Protein AF-A0A0E3BER1-F1 (afdb_monomer_lite)

Foldseek 3Di:
DDDDDDDDDDDDDDDDDDDDDDPDPPVQWFKWKWDQDPPRDTDIDTDPDDLVQWDWDDPDDQWIWIAGPVRHGDDIDGHDIGIDIHPGGD

Structure (mmCIF, N/CA/C/O backbone):
data_AF-A0A0E3BER1-F1
#
_entry.id   AF-A0A0E3BER1-F1
#
loop_
_atom_site.group_PDB
_atom_site.id
_atom_site.type_symbol
_atom_site.label_atom_id
_atom_site.label_alt_id
_atom_site.label_comp_id
_atom_site.label_asym_id
_atom_site.label_entity_id
_atom_site.label_seq_id
_atom_site.pdbx_PDB_ins_code
_atom_site.Cartn_x
_atom_site.Cartn_y
_atom_site.Cartn_z
_atom_site.occupancy
_atom_site.B_iso_or_equiv
_atom_site.auth_seq_id
_atom_site.auth_comp_id
_atom_site.auth_asym_id
_atom_site.auth_atom_id
_atom_site.pdbx_PDB_model_num
ATOM 1 N N . MET A 1 1 ? -51.848 31.698 38.197 1.00 38.84 1 MET A N 1
ATOM 2 C CA . MET A 1 1 ? -52.961 30.724 38.274 1.00 38.84 1 MET A CA 1
ATOM 3 C C . MET A 1 1 ? -53.138 30.102 36.890 1.00 38.84 1 MET A C 1
ATOM 5 O O . MET A 1 1 ? -52.984 30.824 35.918 1.00 38.84 1 MET A O 1
ATOM 9 N N . SER A 1 2 ? -53.321 28.777 36.865 1.00 40.06 2 SER A N 1
ATOM 10 C CA . SER A 1 2 ? -53.341 27.760 35.782 1.00 40.06 2 SER A CA 1
ATOM 11 C C . SER A 1 2 ? -54.126 28.131 34.492 1.00 40.06 2 SER A C 1
ATOM 13 O O . SER A 1 2 ? -54.951 29.031 34.555 1.00 40.06 2 SER A O 1
ATOM 15 N N . THR A 1 3 ? -53.942 27.541 33.290 1.00 39.72 3 THR A N 1
ATOM 16 C CA . THR A 1 3 ? -54.088 26.104 32.936 1.00 39.72 3 THR A CA 1
ATOM 17 C C . THR A 1 3 ? -53.629 25.750 31.489 1.00 39.72 3 THR A C 1
ATOM 19 O O . THR A 1 3 ? -53.966 26.435 30.535 1.00 39.72 3 THR A O 1
ATOM 22 N N . ILE A 1 4 ? -52.867 24.652 31.401 1.00 46.12 4 ILE A N 1
ATOM 23 C CA . ILE A 1 4 ? -52.694 23.502 30.464 1.00 46.12 4 ILE A CA 1
ATOM 24 C C . ILE A 1 4 ? -53.626 23.297 29.219 1.00 46.12 4 ILE A C 1
ATOM 26 O O . ILE A 1 4 ? -54.844 23.328 29.359 1.00 46.12 4 ILE A O 1
ATOM 30 N N . GLY A 1 5 ? -53.028 22.869 28.077 1.00 37.69 5 GLY A N 1
ATOM 31 C CA . GLY A 1 5 ? -53.606 22.067 26.950 1.00 37.69 5 GLY A CA 1
ATOM 32 C C . GLY A 1 5 ? -53.869 22.863 25.650 1.00 37.69 5 GLY A C 1
ATOM 33 O O . GLY A 1 5 ? -54.438 23.936 25.743 1.00 37.69 5 GLY A O 1
ATOM 34 N N . THR A 1 6 ? -53.517 22.497 24.403 1.00 42.41 6 THR A N 1
ATOM 35 C CA . THR A 1 6 ? -53.331 21.209 23.697 1.00 42.41 6 THR A CA 1
ATOM 36 C C . THR A 1 6 ? -52.622 21.456 22.338 1.00 42.41 6 THR A C 1
ATOM 38 O O . THR A 1 6 ? -52.836 22.500 21.736 1.00 42.41 6 THR A O 1
ATOM 41 N N . SER A 1 7 ? -51.807 20.484 21.895 1.00 47.03 7 SER A N 1
ATOM 42 C CA . SER A 1 7 ? -51.378 20.091 20.526 1.00 47.03 7 SER A CA 1
ATOM 43 C C . SER A 1 7 ? -51.340 21.096 19.356 1.00 47.03 7 SER A C 1
ATOM 45 O O . SER A 1 7 ? -52.369 21.634 18.980 1.00 47.03 7 SER A O 1
ATOM 47 N N . ASP A 1 8 ? -50.209 21.161 18.631 1.00 45.75 8 ASP A N 1
ATOM 48 C CA . ASP A 1 8 ? -50.051 20.378 17.384 1.00 45.75 8 ASP A CA 1
ATOM 49 C C . ASP A 1 8 ? -48.579 20.269 16.905 1.00 45.75 8 ASP A C 1
ATOM 51 O O . ASP A 1 8 ? -47.900 21.240 16.587 1.00 45.75 8 ASP A O 1
ATOM 55 N N . LYS A 1 9 ? -48.085 19.030 16.950 1.00 49.38 9 LYS A N 1
ATOM 56 C CA . LYS A 1 9 ? -47.240 18.315 15.981 1.00 49.38 9 LYS A CA 1
ATOM 57 C C . LYS A 1 9 ? -46.440 19.123 14.934 1.00 49.38 9 LYS A C 1
ATOM 59 O O . LYS A 1 9 ? -46.955 19.468 13.880 1.00 49.38 9 LYS A O 1
ATOM 64 N N . ALA A 1 10 ? -45.115 19.160 15.099 1.00 40.62 10 ALA A N 1
ATOM 65 C CA . ALA A 1 10 ? -44.179 18.896 14.000 1.00 40.62 10 ALA A CA 1
ATOM 66 C C . ALA A 1 10 ? -42.774 18.558 14.526 1.00 40.62 10 ALA A C 1
ATOM 68 O O . ALA A 1 10 ? -42.117 19.387 15.141 1.00 40.62 10 ALA A O 1
ATOM 69 N N . GLY A 1 11 ? -42.315 17.344 14.216 1.00 39.78 11 GLY A N 1
ATOM 70 C CA . GLY A 1 11 ? -40.906 17.088 13.913 1.00 39.78 11 GLY A CA 1
ATOM 71 C C . GLY A 1 11 ? -39.943 16.914 15.086 1.00 39.78 11 GLY A C 1
ATOM 72 O O . GLY A 1 11 ? -39.247 17.843 15.460 1.00 39.78 11 GLY A O 1
ATOM 73 N N . GLY A 1 12 ? -39.840 15.674 15.570 1.00 36.72 12 GLY A N 1
ATOM 74 C CA . GLY A 1 12 ? -38.560 15.021 15.871 1.00 36.72 12 GLY A CA 1
ATOM 75 C C . GLY A 1 12 ? -37.557 15.746 16.774 1.00 36.72 12 GLY A C 1
ATOM 76 O O . GLY A 1 12 ? -36.699 16.486 16.306 1.00 36.72 12 GLY A O 1
ATOM 77 N N . ALA A 1 13 ? -37.548 15.354 18.050 1.00 40.00 13 ALA A N 1
ATOM 78 C CA . ALA A 1 13 ? -36.300 15.167 18.795 1.00 40.00 13 ALA A CA 1
ATOM 79 C C . ALA A 1 13 ? -35.328 14.311 17.937 1.00 40.00 13 ALA A C 1
ATOM 81 O O . AL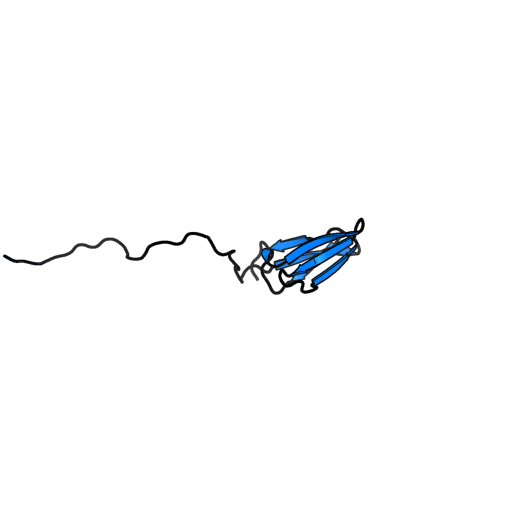A A 1 13 ? -35.782 13.449 17.188 1.00 40.00 13 ALA A O 1
ATOM 82 N N . CYS A 1 14 ? -34.007 14.502 17.929 1.00 42.66 14 CYS A N 1
ATOM 83 C CA . CYS A 1 14 ? -33.097 14.469 19.070 1.00 42.66 14 CYS A CA 1
ATOM 84 C C . CYS A 1 14 ? -31.750 15.145 18.711 1.00 42.66 14 CYS A C 1
ATOM 86 O O . CYS A 1 14 ? -31.266 14.945 17.606 1.00 42.66 14 CYS A O 1
ATOM 88 N N . GLN A 1 15 ? -31.153 15.855 19.684 1.00 39.09 15 GLN A N 1
ATOM 89 C CA . GLN A 1 15 ? -29.707 15.925 20.020 1.00 39.09 15 GLN A CA 1
ATOM 90 C C . GLN A 1 15 ? -28.712 16.269 18.879 1.00 39.09 15 GLN A C 1
ATOM 92 O O . GLN A 1 15 ? -28.569 15.558 17.903 1.00 39.09 15 GLN A O 1
ATOM 97 N N . GLY A 1 16 ? -27.935 17.353 18.923 1.00 38.41 16 GLY A N 1
ATOM 98 C CA . GLY A 1 16 ? -27.045 17.725 20.020 1.00 38.41 16 GLY A CA 1
ATOM 99 C C . GLY A 1 16 ? -25.661 17.079 19.847 1.00 38.41 16 GLY A C 1
ATOM 100 O O . GLY A 1 16 ? -25.459 15.985 20.343 1.00 38.41 16 GLY A O 1
ATOM 101 N N . GLN A 1 17 ? -24.732 17.821 19.222 1.00 50.16 17 GLN A N 1
ATOM 102 C CA . GLN A 1 17 ? -23.260 17.683 19.272 1.00 50.16 17 GLN A CA 1
ATOM 103 C C . GLN A 1 17 ? -22.616 16.398 18.711 1.00 50.16 17 GLN A C 1
ATOM 105 O O . GLN A 1 17 ? -22.807 15.323 19.258 1.00 50.16 17 GLN A O 1
ATOM 110 N N . HIS A 1 18 ? -21.681 16.544 17.762 1.00 36.19 18 HIS A N 1
ATOM 111 C CA . HIS A 1 18 ? -20.388 15.847 17.844 1.00 36.19 18 HIS A CA 1
ATOM 112 C C . HIS A 1 18 ? -19.349 16.484 16.905 1.00 36.19 18 HIS A C 1
ATOM 114 O O . HIS A 1 18 ? -19.468 16.450 15.683 1.00 36.19 18 HIS A O 1
ATOM 120 N N . TRP A 1 19 ? -18.329 17.083 17.510 1.00 40.25 19 TRP A N 1
ATOM 121 C CA . TRP A 1 19 ? -17.064 17.438 16.881 1.00 40.25 19 TRP A CA 1
ATOM 122 C C . TRP A 1 19 ? -16.275 16.163 16.551 1.00 40.25 19 TRP A C 1
ATOM 124 O O . TRP A 1 19 ? -16.108 15.329 17.431 1.00 40.25 19 TRP A O 1
ATOM 134 N N . GLY A 1 20 ? -15.745 16.060 15.326 1.00 40.84 20 GLY A N 1
ATOM 135 C CA . GLY A 1 20 ? -14.839 14.988 14.894 1.00 40.84 20 GLY A CA 1
ATOM 136 C C . GLY A 1 20 ? -15.565 13.774 14.321 1.00 40.84 20 GLY A C 1
ATOM 137 O O . GLY A 1 20 ? -15.919 12.864 15.049 1.00 40.84 20 GLY A O 1
ATOM 138 N N . ALA A 1 21 ? -15.764 13.716 13.002 1.00 43.56 21 ALA A N 1
ATOM 139 C CA . ALA A 1 21 ? -16.195 12.466 12.382 1.00 43.56 21 ALA A CA 1
ATOM 140 C C . ALA A 1 21 ? -15.129 11.387 12.668 1.00 43.56 21 ALA A C 1
ATOM 142 O O . ALA A 1 21 ? -13.984 11.572 12.242 1.00 43.56 21 ALA A O 1
ATOM 143 N N . PRO A 1 22 ? -15.443 10.281 13.371 1.00 52.00 22 PRO A N 1
ATOM 144 C CA . PRO A 1 22 ? -14.528 9.157 13.412 1.00 52.00 22 PRO A CA 1
ATOM 145 C C . PRO A 1 22 ? -14.415 8.643 11.978 1.00 52.00 22 PRO A C 1
ATOM 147 O O . PRO A 1 22 ? -15.417 8.534 11.268 1.00 52.00 22 PRO A O 1
ATOM 150 N N . MET A 1 23 ? -13.184 8.394 11.542 1.00 50.88 23 MET A N 1
ATOM 151 C CA . MET A 1 23 ? -12.849 7.735 10.282 1.00 50.88 23 MET A CA 1
ATOM 152 C C . MET A 1 23 ? -13.834 6.592 10.041 1.00 50.88 23 MET A C 1
ATOM 154 O O . MET A 1 23 ? -13.815 5.595 10.759 1.00 50.88 23 MET A O 1
ATOM 158 N N . ILE A 1 24 ? -14.763 6.784 9.101 1.00 52.91 24 ILE A N 1
ATOM 159 C CA . ILE A 1 24 ? -15.885 5.869 8.901 1.00 52.91 24 ILE A CA 1
ATOM 160 C C . ILE A 1 24 ? -15.321 4.565 8.334 1.00 52.91 24 ILE A C 1
ATOM 162 O O . ILE A 1 24 ? -15.189 4.402 7.119 1.00 52.91 24 ILE A O 1
ATOM 166 N N . TYR A 1 25 ? -15.003 3.624 9.221 1.00 55.16 25 TYR A N 1
ATOM 167 C CA . TYR A 1 25 ? -14.926 2.213 8.889 1.00 55.16 25 TYR A CA 1
ATOM 168 C C . TYR A 1 25 ? -16.332 1.789 8.464 1.00 55.16 25 TYR A C 1
ATOM 170 O O . TYR A 1 25 ? -17.202 1.510 9.285 1.00 55.16 25 TYR A O 1
ATOM 178 N N . ASN A 1 26 ? -16.593 1.852 7.161 1.00 58.34 26 ASN A N 1
ATOM 179 C CA . ASN A 1 26 ? -17.812 1.320 6.582 1.00 58.34 26 ASN A CA 1
ATOM 180 C C . ASN A 1 26 ? -17.510 -0.128 6.166 1.00 58.34 26 ASN A C 1
ATOM 182 O O . ASN A 1 26 ? -16.844 -0.310 5.139 1.00 58.34 26 ASN A O 1
ATOM 186 N N . PRO A 1 27 ? -17.967 -1.136 6.935 1.00 60.31 27 PRO A N 1
ATOM 187 C CA . PRO A 1 27 ? -17.611 -2.542 6.731 1.00 60.31 27 PRO A CA 1
ATOM 188 C C . PRO A 1 27 ? -18.057 -3.083 5.371 1.00 60.31 27 PRO A C 1
ATOM 190 O O . PRO A 1 27 ? -17.559 -4.118 4.939 1.00 60.31 27 PRO A O 1
ATOM 193 N N . ASN A 1 28 ? -18.950 -2.378 4.667 1.00 67.44 28 ASN A N 1
ATOM 194 C CA . ASN A 1 28 ? -19.360 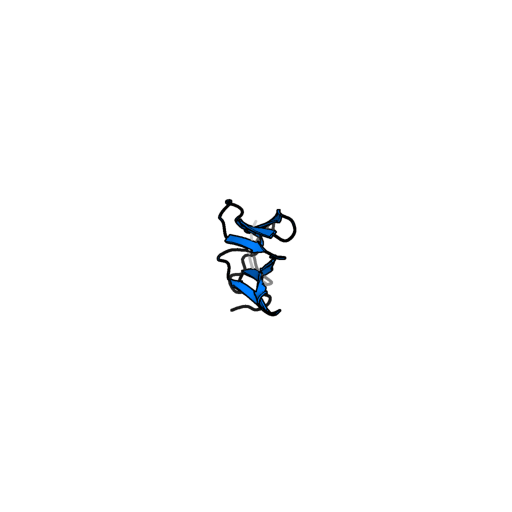-2.782 3.331 1.00 67.44 28 ASN A CA 1
ATOM 195 C C . ASN A 1 28 ? -18.218 -2.674 2.323 1.00 67.44 28 ASN A C 1
ATOM 197 O O . ASN A 1 28 ? -18.188 -3.465 1.395 1.00 67.44 28 ASN A O 1
ATOM 201 N N . HIS A 1 29 ? -17.280 -1.738 2.491 1.00 72.25 29 HIS A N 1
ATOM 202 C CA . HIS A 1 29 ? -16.224 -1.478 1.513 1.00 72.25 29 HIS A CA 1
ATOM 203 C C . HIS A 1 29 ? -14.861 -1.919 2.052 1.00 72.25 29 HIS A C 1
ATOM 205 O O . HIS A 1 29 ? -14.299 -1.206 2.891 1.00 72.25 29 HIS A O 1
ATOM 211 N N . PRO A 1 30 ? -14.298 -3.042 1.572 1.00 79.94 30 PRO A N 1
ATOM 212 C CA . PRO A 1 30 ? -13.023 -3.533 2.071 1.00 79.94 30 PRO A CA 1
ATOM 213 C C . PRO A 1 30 ? -11.873 -2.579 1.776 1.00 79.94 30 PRO A C 1
ATOM 215 O O . PRO A 1 30 ? -11.836 -1.896 0.747 1.00 79.94 30 PRO A O 1
ATOM 218 N N . THR A 1 31 ? -10.881 -2.613 2.655 1.00 86.44 31 THR A N 1
ATOM 219 C CA . THR A 1 31 ? -9.561 -2.051 2.389 1.00 86.44 31 THR A CA 1
ATOM 220 C C . THR A 1 31 ? -8.761 -3.030 1.542 1.00 86.44 31 THR A C 1
ATOM 222 O O . THR A 1 31 ? -8.719 -4.226 1.831 1.00 86.44 31 THR A O 1
ATOM 225 N N . LEU A 1 32 ? -8.121 -2.520 0.495 1.00 87.25 32 LEU A N 1
ATOM 226 C CA . LEU A 1 32 ? -7.324 -3.285 -0.449 1.00 87.25 32 LEU A CA 1
ATOM 227 C C . LEU A 1 32 ? -5.882 -2.788 -0.434 1.00 87.25 32 LEU A C 1
ATOM 229 O O . LEU A 1 32 ? -5.613 -1.599 -0.600 1.00 87.25 32 LEU A O 1
ATOM 233 N N . LEU A 1 33 ? -4.953 -3.726 -0.305 1.00 88.38 33 LEU A N 1
ATOM 234 C CA . LEU A 1 33 ? -3.558 -3.527 -0.650 1.00 88.38 33 LEU A CA 1
ATOM 235 C C . LEU A 1 33 ? -3.378 -3.822 -2.137 1.00 88.38 33 LEU A C 1
ATOM 237 O O . LEU A 1 33 ? -3.540 -4.965 -2.563 1.00 88.38 33 LEU A O 1
ATOM 241 N N . ARG A 1 34 ? -3.011 -2.799 -2.904 1.00 86.88 34 ARG A N 1
ATOM 242 C CA . ARG A 1 34 ? -2.623 -2.911 -4.309 1.00 86.88 34 ARG A CA 1
ATOM 243 C C . ARG A 1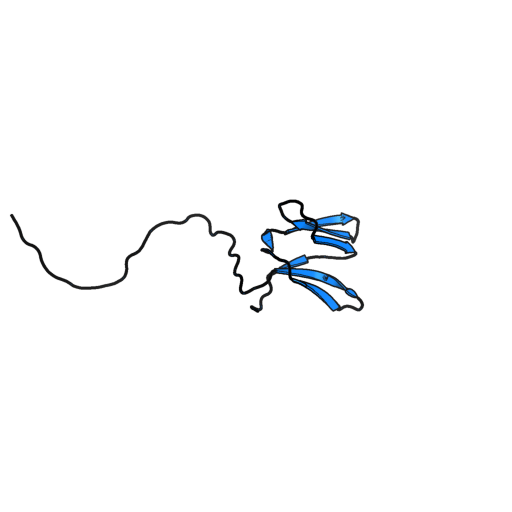 34 ? -1.114 -2.992 -4.406 1.00 86.88 34 ARG A C 1
ATOM 245 O O . ARG A 1 34 ? -0.422 -2.080 -3.962 1.00 86.88 34 ARG A O 1
ATOM 252 N N . THR A 1 35 ? -0.613 -4.059 -5.006 1.00 84.94 35 THR A N 1
ATOM 253 C CA . THR A 1 35 ? 0.804 -4.215 -5.341 1.00 84.94 35 THR A CA 1
ATOM 254 C C . THR A 1 35 ? 0.949 -4.422 -6.846 1.00 84.94 35 THR A C 1
ATOM 256 O O . THR A 1 35 ? -0.003 -4.845 -7.513 1.00 84.94 35 THR A O 1
ATOM 259 N N . PRO A 1 36 ? 2.113 -4.110 -7.433 1.00 77.75 36 PRO A N 1
ATOM 260 C CA . PRO A 1 36 ? 2.346 -4.410 -8.832 1.00 77.75 36 PRO A CA 1
ATOM 261 C C . PRO A 1 36 ? 2.425 -5.929 -8.965 1.00 77.75 36 PRO A C 1
ATOM 263 O O . PRO A 1 36 ? 3.363 -6.564 -8.484 1.00 77.75 36 PRO A O 1
ATOM 266 N N . GLY A 1 37 ? 1.406 -6.536 -9.567 1.00 72.81 37 GLY A N 1
ATOM 267 C CA . GLY A 1 37 ? 1.431 -7.964 -9.834 1.00 72.81 37 GLY A CA 1
ATOM 268 C C . GLY A 1 37 ? 2.255 -8.279 -11.078 1.00 72.81 37 GLY A C 1
ATOM 269 O O . GLY A 1 37 ? 2.774 -7.410 -11.786 1.00 72.81 37 GLY A O 1
ATOM 270 N N . ARG A 1 38 ? 2.423 -9.575 -11.331 1.00 66.50 38 ARG A N 1
ATOM 271 C CA . ARG A 1 38 ? 3.176 -10.050 -12.492 1.00 66.50 38 ARG A CA 1
ATOM 272 C C . ARG A 1 38 ? 2.366 -9.808 -13.769 1.00 66.50 38 ARG A C 1
ATOM 274 O O . ARG A 1 38 ? 1.147 -9.944 -13.767 1.00 66.50 38 ARG A O 1
ATOM 281 N N . TYR A 1 39 ? 3.057 -9.490 -14.863 1.00 68.94 39 TYR A N 1
ATOM 282 C CA . TYR A 1 39 ? 2.468 -9.336 -16.203 1.00 68.94 39 TYR A CA 1
ATOM 283 C C . TYR A 1 39 ? 1.469 -8.174 -16.363 1.00 68.94 39 TYR A C 1
ATOM 285 O O . TYR A 1 39 ? 0.599 -8.228 -17.224 1.00 68.94 39 TYR A O 1
ATOM 293 N N . GLY A 1 40 ? 1.606 -7.108 -15.566 1.00 70.19 40 GLY A N 1
ATOM 294 C CA . GLY A 1 40 ? 0.801 -5.887 -15.716 1.00 70.19 40 GLY A CA 1
ATOM 295 C C . GLY A 1 40 ? -0.565 -5.925 -15.027 1.00 70.19 40 GLY A C 1
ATOM 296 O O . GLY A 1 40 ? -1.288 -4.935 -15.072 1.00 70.19 40 GLY A O 1
ATOM 297 N N . PHE A 1 41 ? -0.904 -7.021 -14.344 1.00 72.00 41 PHE A N 1
ATOM 298 C CA . PHE A 1 41 ? -2.093 -7.085 -13.499 1.00 72.00 41 PHE A CA 1
ATOM 299 C C . PHE A 1 41 ? -1.738 -6.638 -12.080 1.00 72.00 41 PHE A C 1
ATOM 301 O O . PHE A 1 41 ? -0.862 -7.256 -11.478 1.00 72.00 41 PHE A O 1
ATOM 308 N N . PRO A 1 42 ? -2.368 -5.590 -11.521 1.00 74.81 42 PRO A N 1
ATOM 309 C CA . PRO A 1 42 ? -2.186 -5.256 -10.114 1.00 74.81 42 PRO A CA 1
ATOM 310 C C . PRO A 1 42 ? -2.716 -6.406 -9.250 1.00 74.81 42 PRO A C 1
ATOM 312 O O . PRO A 1 42 ? -3.773 -6.970 -9.526 1.00 74.81 42 PRO A O 1
ATOM 315 N N . ASN A 1 43 ? -1.964 -6.774 -8.218 1.00 82.38 43 ASN A N 1
ATOM 316 C CA . ASN A 1 43 ? -2.395 -7.763 -7.243 1.00 82.38 43 ASN A CA 1
ATOM 317 C C . ASN A 1 43 ? -3.118 -7.029 -6.109 1.00 82.38 43 ASN A C 1
ATOM 319 O O . ASN A 1 43 ? -2.558 -6.108 -5.513 1.00 82.38 43 ASN A O 1
ATOM 323 N N . GLU A 1 44 ? -4.367 -7.407 -5.849 1.00 86.31 44 GLU A N 1
ATOM 324 C CA . GLU A 1 44 ? -5.207 -6.803 -4.818 1.00 86.31 44 GLU A CA 1
ATOM 325 C C . GLU A 1 44 ? -5.429 -7.806 -3.683 1.00 86.31 44 GLU A C 1
ATOM 327 O O . GLU A 1 44 ? -5.932 -8.909 -3.897 1.00 86.31 44 GLU A O 1
ATOM 332 N N . ARG A 1 45 ? -5.067 -7.422 -2.456 1.00 84.94 45 ARG A N 1
ATOM 333 C CA . ARG A 1 45 ? -5.290 -8.227 -1.250 1.00 84.94 45 ARG A CA 1
ATOM 334 C C . ARG A 1 45 ? -6.199 -7.480 -0.285 1.00 84.94 45 ARG A C 1
ATOM 336 O O . ARG A 1 45 ? -5.918 -6.336 0.057 1.00 84.94 45 ARG A O 1
ATOM 343 N N . ILE A 1 46 ? -7.248 -8.142 0.195 1.00 84.69 46 ILE A N 1
ATOM 344 C CA . ILE A 1 46 ? -8.127 -7.592 1.233 1.00 84.69 46 ILE A CA 1
ATOM 345 C C . ILE A 1 46 ? -7.360 -7.522 2.554 1.00 84.69 46 ILE A C 1
ATOM 347 O O . ILE A 1 46 ? -6.754 -8.509 2.982 1.00 84.69 46 ILE A O 1
ATOM 351 N N . LEU A 1 47 ? -7.390 -6.353 3.188 1.00 84.62 47 LEU A N 1
ATOM 352 C CA . LEU A 1 47 ? -6.783 -6.106 4.487 1.00 84.62 47 LEU A CA 1
ATOM 353 C C . LEU A 1 47 ? -7.852 -6.060 5.593 1.00 84.62 47 LEU A C 1
ATOM 355 O O . LEU A 1 47 ? -8.902 -5.437 5.401 1.00 84.62 47 LEU A O 1
ATOM 359 N N . PRO A 1 48 ? -7.605 -6.700 6.751 1.00 74.25 48 PRO A N 1
ATOM 360 C CA . PRO A 1 48 ? -8.497 -6.635 7.901 1.00 74.25 48 PRO A CA 1
ATOM 361 C C . PRO A 1 48 ? -8.289 -5.305 8.645 1.00 74.25 48 PRO A C 1
ATOM 363 O O . PRO A 1 48 ? -7.518 -5.244 9.596 1.00 74.25 48 PRO A O 1
ATOM 366 N N . GLY A 1 49 ? -8.930 -4.227 8.187 1.00 79.62 49 GLY A N 1
ATOM 367 C CA . GLY A 1 49 ? -8.816 -2.903 8.816 1.00 79.62 49 GLY A CA 1
ATOM 368 C C . GLY A 1 49 ? -9.281 -1.757 7.920 1.00 79.62 49 GLY A C 1
ATOM 369 O O . GLY A 1 49 ? -9.716 -1.977 6.785 1.00 79.62 49 GLY A O 1
ATOM 370 N N . SER A 1 50 ? -9.197 -0.524 8.421 1.00 80.19 50 SER A N 1
ATOM 371 C CA . SER A 1 50 ? -9.389 0.696 7.627 1.00 80.19 50 SER A CA 1
ATOM 372 C C . SER A 1 50 ? -8.128 1.018 6.827 1.00 80.19 50 SER A C 1
ATOM 374 O O . SER A 1 50 ? -7.022 0.770 7.287 1.00 80.19 50 SER A O 1
ATOM 376 N N . ALA A 1 51 ? -8.264 1.646 5.655 1.00 80.25 51 ALA A N 1
ATOM 377 C CA . ALA A 1 51 ? -7.120 2.131 4.877 1.00 80.25 51 ALA A CA 1
ATOM 378 C C . ALA A 1 51 ? -6.217 3.085 5.678 1.00 80.25 51 ALA A C 1
ATOM 380 O O . ALA A 1 51 ? -5.021 3.156 5.425 1.00 80.25 51 ALA A O 1
ATOM 381 N N . SER A 1 52 ? -6.791 3.792 6.652 1.00 80.44 52 SER A N 1
ATOM 382 C CA . SER A 1 52 ? -6.075 4.713 7.536 1.00 80.44 52 SER A CA 1
ATOM 383 C C . SER A 1 52 ? -5.279 4.033 8.646 1.00 80.44 52 SER A C 1
ATOM 385 O O . SER A 1 52 ? -4.431 4.682 9.249 1.00 80.44 52 SER A O 1
ATOM 387 N N . ASP A 1 53 ? -5.536 2.751 8.901 1.00 85.75 53 ASP A N 1
ATOM 388 C CA . ASP A 1 53 ? -4.806 1.969 9.900 1.00 85.75 53 ASP A CA 1
ATOM 389 C C . ASP A 1 53 ? -3.485 1.438 9.334 1.00 85.75 53 ASP A C 1
ATOM 391 O O . ASP A 1 53 ? -2.757 0.737 10.034 1.00 85.75 53 ASP A O 1
ATOM 395 N N . TYR A 1 54 ? -3.176 1.748 8.070 1.00 84.56 54 TYR A N 1
ATOM 396 C CA . TYR A 1 54 ? -1.983 1.292 7.377 1.00 84.56 54 TYR A CA 1
ATOM 397 C C . TYR A 1 54 ? -1.116 2.465 6.937 1.00 84.56 54 TYR A C 1
ATOM 399 O O . TYR A 1 54 ? -1.577 3.415 6.302 1.00 84.56 54 TYR A O 1
ATOM 407 N N . ILE A 1 55 ? 0.172 2.346 7.222 1.00 85.69 55 ILE A N 1
ATOM 408 C CA . ILE A 1 55 ? 1.208 3.286 6.820 1.00 85.69 55 ILE A CA 1
ATOM 409 C C . ILE A 1 55 ? 1.991 2.635 5.684 1.00 85.69 55 ILE A C 1
ATOM 411 O O . ILE A 1 55 ? 2.352 1.460 5.746 1.00 85.69 55 ILE A O 1
ATOM 415 N N . THR A 1 56 ? 2.207 3.394 4.612 1.00 86.06 56 THR A N 1
ATOM 416 C CA . THR A 1 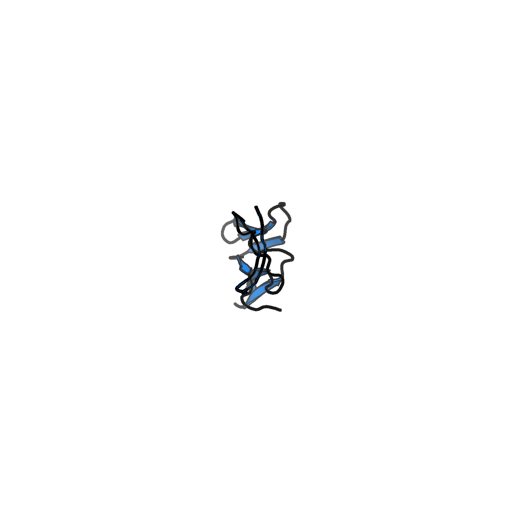56 ? 2.980 2.955 3.446 1.00 86.06 56 THR A CA 1
ATOM 417 C C . THR A 1 56 ? 4.279 3.747 3.396 1.00 86.06 56 THR A C 1
ATOM 419 O O . THR A 1 56 ? 4.254 4.961 3.201 1.00 86.06 56 THR A O 1
ATOM 422 N N . GLU A 1 57 ? 5.406 3.061 3.549 1.00 85.94 57 GLU A N 1
ATOM 423 C CA . GLU A 1 57 ? 6.739 3.655 3.597 1.00 85.94 57 GLU A CA 1
ATOM 424 C C . GLU A 1 57 ? 7.620 3.142 2.457 1.00 85.94 57 GLU A C 1
ATOM 426 O O . GLU A 1 57 ? 7.662 1.949 2.152 1.00 85.94 57 GLU A O 1
ATOM 431 N N . ALA A 1 58 ? 8.365 4.045 1.822 1.00 85.19 58 ALA A N 1
ATOM 432 C CA . ALA A 1 58 ? 9.371 3.681 0.833 1.00 85.19 58 ALA A CA 1
ATOM 433 C C . ALA A 1 58 ? 10.716 3.442 1.537 1.00 85.19 58 ALA A C 1
ATOM 435 O O . ALA A 1 58 ? 11.373 4.391 1.957 1.00 85.19 58 ALA A O 1
ATOM 436 N N . VAL A 1 59 ? 11.124 2.177 1.665 1.00 84.44 59 VAL A N 1
ATOM 437 C CA . VAL A 1 59 ? 12.334 1.791 2.423 1.00 84.44 59 VAL A CA 1
ATOM 438 C C . VAL A 1 59 ? 13.590 1.825 1.550 1.00 84.44 59 VAL A C 1
ATOM 440 O O . VAL A 1 59 ? 14.657 2.251 1.985 1.00 84.44 59 VAL A O 1
ATOM 443 N N . HIS A 1 60 ? 13.470 1.404 0.291 1.00 80.44 60 HIS A N 1
ATOM 444 C CA . HIS A 1 60 ? 14.556 1.423 -0.689 1.00 80.44 60 HIS A CA 1
ATOM 445 C C . HIS A 1 60 ? 14.033 1.884 -2.051 1.00 80.44 60 HIS A C 1
ATOM 447 O O . HIS A 1 60 ? 12.822 1.855 -2.282 1.00 80.44 60 HIS A O 1
ATOM 453 N N . PRO A 1 61 ? 14.912 2.296 -2.984 1.00 82.81 61 PRO A N 1
ATOM 454 C CA . PRO A 1 61 ? 14.499 2.641 -4.338 1.00 82.81 61 PRO A CA 1
ATOM 455 C C . PRO A 1 61 ? 13.693 1.502 -4.973 1.00 82.81 61 PRO A C 1
ATOM 457 O O . PRO A 1 61 ? 14.215 0.418 -5.232 1.00 82.81 61 PRO A O 1
ATOM 460 N N . GLY A 1 62 ? 12.400 1.744 -5.187 1.00 79.81 62 GLY A N 1
ATOM 461 C CA . GLY A 1 62 ? 11.483 0.750 -5.738 1.00 79.81 62 GLY A CA 1
ATOM 462 C C . GLY A 1 62 ? 11.051 -0.347 -4.764 1.00 79.81 62 GLY A C 1
ATOM 463 O O . GLY A 1 62 ? 10.541 -1.354 -5.237 1.00 79.81 62 GLY A O 1
ATOM 464 N N . TRP A 1 63 ? 11.227 -0.181 -3.451 1.00 85.50 63 TRP A N 1
ATOM 465 C CA . TRP A 1 63 ? 10.686 -1.077 -2.424 1.00 85.50 63 TRP A CA 1
ATOM 466 C C . TRP A 1 63 ? 9.755 -0.320 -1.493 1.00 85.50 63 TRP A C 1
ATOM 468 O O . TRP A 1 63 ? 10.079 0.774 -1.026 1.00 85.50 63 TRP A O 1
ATOM 478 N N . VAL A 1 64 ? 8.623 -0.945 -1.190 1.00 88.56 64 VAL A N 1
ATOM 479 C CA . VAL A 1 64 ? 7.604 -0.383 -0.314 1.00 88.56 64 VAL A CA 1
ATOM 480 C C . VAL A 1 64 ? 7.308 -1.360 0.816 1.00 88.56 64 VAL A C 1
ATOM 482 O O . VAL A 1 64 ? 7.150 -2.564 0.596 1.00 88.56 64 VAL A O 1
ATOM 485 N N . LEU A 1 65 ? 7.253 -0.813 2.024 1.00 87.44 65 LEU A N 1
ATOM 486 C CA . LEU A 1 65 ? 6.831 -1.462 3.250 1.00 87.44 65 LEU A CA 1
ATOM 487 C C . LEU A 1 65 ? 5.448 -0.924 3.623 1.00 87.44 65 LEU A C 1
ATOM 489 O O . LEU A 1 65 ? 5.220 0.280 3.626 1.00 87.44 65 LEU A O 1
ATOM 493 N N . VAL A 1 66 ? 4.522 -1.822 3.926 1.00 86.69 66 VAL A N 1
ATOM 494 C CA . VAL A 1 66 ? 3.209 -1.498 4.472 1.00 86.69 66 VAL A CA 1
ATOM 495 C C . VAL A 1 66 ? 3.126 -2.127 5.850 1.00 86.69 66 VAL A C 1
ATOM 497 O O . VAL A 1 66 ? 3.261 -3.348 5.994 1.00 86.69 66 VAL A O 1
ATOM 500 N N . VAL A 1 67 ? 2.904 -1.280 6.846 1.00 89.25 67 VAL A N 1
ATOM 501 C CA . VAL A 1 67 ? 2.718 -1.661 8.248 1.00 89.25 67 VAL A CA 1
ATOM 502 C C . VAL A 1 67 ? 1.389 -1.125 8.755 1.00 89.25 67 VAL A C 1
ATOM 504 O O . VAL A 1 67 ? 0.813 -0.217 8.157 1.00 89.25 67 VAL A O 1
ATOM 507 N N . THR A 1 68 ? 0.868 -1.701 9.831 1.00 87.56 68 THR A N 1
ATOM 508 C CA . THR A 1 68 ? -0.243 -1.098 10.568 1.00 87.56 68 THR A CA 1
ATOM 509 C C . THR A 1 68 ? 0.257 0.065 11.428 1.00 87.56 68 THR A C 1
ATOM 511 O O . THR A 1 68 ? 1.452 0.187 11.679 1.00 87.56 68 THR A O 1
ATOM 514 N N . ILE A 1 69 ? -0.658 0.891 11.936 1.00 84.44 69 ILE A N 1
ATOM 515 C CA . ILE A 1 69 ? -0.369 1.915 12.958 1.00 84.44 69 ILE A CA 1
ATOM 516 C C . ILE A 1 69 ? 0.219 1.340 14.259 1.00 84.44 69 ILE A C 1
ATOM 518 O O . ILE A 1 69 ? 0.810 2.074 15.041 1.00 84.44 69 ILE A O 1
ATOM 522 N N . GLU A 1 70 ? 0.047 0.038 14.493 1.00 86.69 70 GLU A N 1
ATOM 523 C CA . GLU A 1 70 ? 0.627 -0.707 15.617 1.00 86.69 70 GLU A CA 1
ATOM 524 C C . GLU A 1 70 ? 1.956 -1.383 15.230 1.00 86.69 70 GLU A C 1
ATOM 526 O O . GLU A 1 70 ? 2.367 -2.352 15.864 1.00 86.69 70 GLU A O 1
ATOM 531 N N . ASP A 1 71 ? 2.592 -0.938 14.142 1.00 79.56 71 ASP A N 1
ATOM 532 C CA . ASP A 1 71 ? 3.816 -1.517 13.570 1.00 79.56 71 ASP A CA 1
ATOM 533 C C . ASP A 1 71 ? 3.683 -2.999 13.158 1.00 79.56 71 ASP A C 1
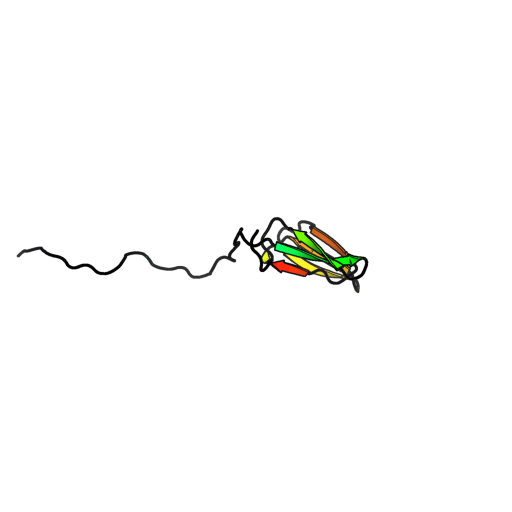ATOM 535 O O . ASP A 1 71 ? 4.659 -3.743 13.021 1.00 79.56 71 ASP A O 1
ATOM 539 N N . GLY A 1 72 ? 2.455 -3.454 12.906 1.00 85.25 72 GLY A N 1
ATOM 540 C CA . GLY A 1 72 ? 2.164 -4.795 12.416 1.00 85.25 72 GLY A CA 1
ATOM 541 C C . GLY A 1 72 ? 2.569 -4.946 10.954 1.00 85.25 72 GLY A C 1
ATOM 542 O O . GLY A 1 72 ? 2.121 -4.201 10.087 1.00 85.25 72 GLY A O 1
ATOM 543 N N . PHE A 1 73 ? 3.395 -5.938 10.646 1.00 83.31 73 PHE A N 1
ATOM 544 C CA . PHE A 1 73 ? 3.880 -6.158 9.286 1.00 83.31 73 PHE A CA 1
ATOM 545 C C . PHE A 1 73 ? 2.778 -6.679 8.347 1.00 83.31 73 PHE A C 1
ATOM 547 O O . PHE A 1 73 ? 2.210 -7.748 8.578 1.00 83.31 73 PHE A O 1
ATOM 554 N N . VAL A 1 74 ? 2.514 -5.965 7.246 1.00 86.25 74 VAL A N 1
ATOM 555 C CA . VAL A 1 74 ? 1.490 -6.348 6.253 1.00 86.25 74 VAL A CA 1
ATOM 556 C C . VAL A 1 74 ? 2.115 -6.801 4.941 1.00 86.25 74 VAL A C 1
ATOM 558 O O . VAL A 1 74 ? 1.736 -7.844 4.393 1.00 86.25 74 VAL A O 1
ATOM 561 N N . TYR A 1 75 ? 3.051 -6.009 4.416 1.00 83.88 75 TYR A N 1
ATOM 562 C CA . TYR A 1 75 ? 3.689 -6.263 3.128 1.00 83.88 75 TYR A CA 1
ATOM 563 C C . TYR A 1 75 ? 5.051 -5.587 3.035 1.00 83.88 75 TYR A C 1
ATOM 565 O O . TYR A 1 75 ? 5.199 -4.436 3.416 1.00 83.88 75 TYR A O 1
ATOM 573 N N . PHE A 1 76 ? 6.021 -6.271 2.439 1.00 85.56 76 PHE A N 1
ATOM 574 C CA . PHE A 1 76 ? 7.290 -5.692 2.020 1.00 85.56 76 PHE A CA 1
ATOM 575 C C . PHE A 1 76 ? 7.653 -6.270 0.667 1.00 85.56 76 PHE A C 1
ATOM 577 O O . PHE A 1 76 ? 7.691 -7.493 0.503 1.00 85.56 76 PHE A O 1
ATOM 584 N N . GLY A 1 77 ? 7.919 -5.410 -0.305 1.00 84.00 77 GLY A N 1
ATOM 585 C CA . GLY A 1 77 ? 8.304 -5.903 -1.611 1.00 84.00 77 GLY A CA 1
ATOM 586 C C . GLY A 1 77 ? 8.534 -4.822 -2.651 1.00 84.00 77 GLY A C 1
ATOM 587 O O . GLY A 1 77 ? 8.380 -3.628 -2.378 1.00 84.00 77 GLY A O 1
ATOM 588 N N . PRO A 1 78 ? 8.919 -5.255 -3.857 1.00 81.75 78 PRO A N 1
ATOM 589 C CA . PRO A 1 78 ? 9.219 -4.358 -4.950 1.00 81.75 78 PRO A CA 1
ATOM 590 C C . PRO A 1 78 ? 7.958 -3.700 -5.523 1.00 81.75 78 PRO A C 1
ATOM 592 O O . PRO A 1 78 ? 6.887 -4.304 -5.618 1.00 81.75 78 PRO A O 1
ATOM 595 N N . GLY A 1 79 ? 8.152 -2.472 -5.987 1.00 76.00 79 GLY A N 1
ATOM 596 C CA . GLY A 1 79 ? 7.218 -1.658 -6.744 1.00 7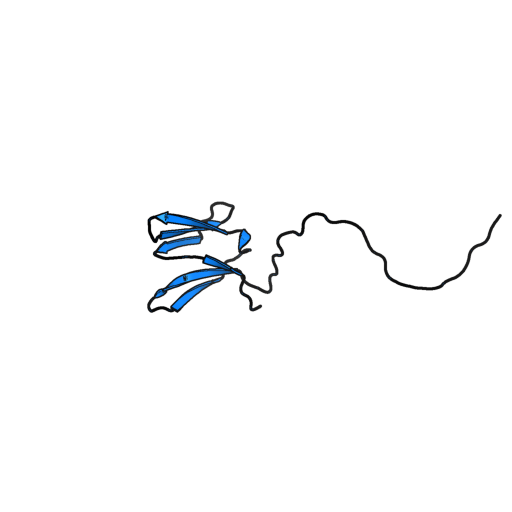6.00 79 GLY A CA 1
ATOM 597 C C . GLY A 1 79 ? 6.261 -0.815 -5.895 1.00 76.00 79 GLY A C 1
ATOM 598 O O . GLY A 1 79 ? 6.227 -0.937 -4.671 1.00 76.00 79 GLY A O 1
ATOM 599 N N . PRO A 1 80 ? 5.506 0.093 -6.539 1.00 78.19 80 PRO A N 1
ATOM 600 C CA . PRO A 1 80 ? 4.573 0.967 -5.841 1.00 78.19 80 PRO A CA 1
ATOM 601 C C . PRO A 1 80 ? 3.449 0.141 -5.208 1.00 78.19 80 PRO A C 1
ATOM 603 O O . PRO A 1 80 ? 2.601 -0.401 -5.916 1.00 78.19 80 PRO A O 1
ATOM 606 N N . ALA A 1 81 ? 3.443 0.045 -3.879 1.00 82.81 81 ALA A N 1
ATOM 607 C CA . ALA A 1 81 ? 2.299 -0.462 -3.136 1.00 82.81 81 ALA A CA 1
ATOM 608 C C . ALA A 1 81 ? 1.396 0.702 -2.717 1.00 82.81 81 ALA A C 1
ATOM 610 O O . ALA A 1 81 ? 1.860 1.813 -2.457 1.00 82.81 81 ALA A O 1
ATOM 611 N N . SER A 1 82 ? 0.090 0.469 -2.682 1.00 82.94 82 SER A N 1
ATOM 612 C CA . SER A 1 82 ? -0.880 1.470 -2.241 1.00 82.94 82 SER A CA 1
ATOM 613 C C . SER A 1 82 ? -2.015 0.801 -1.491 1.00 82.94 82 SER A C 1
ATOM 615 O O . SER A 1 82 ? -2.563 -0.201 -1.949 1.00 82.94 82 SER A O 1
ATOM 617 N N . VAL A 1 83 ? -2.387 1.374 -0.352 1.00 85.56 83 VAL A N 1
ATOM 618 C CA . VAL A 1 83 ? -3.558 0.948 0.412 1.00 85.56 83 VAL A CA 1
ATOM 619 C C . VAL A 1 83 ? -4.723 1.855 0.044 1.00 85.56 83 VAL A C 1
ATOM 621 O O . VAL A 1 83 ? -4.648 3.072 0.198 1.00 85.56 83 VAL A O 1
ATOM 624 N N . VAL A 1 84 ? -5.792 1.272 -0.490 1.00 83.81 84 VAL A N 1
ATOM 625 C CA . VAL A 1 84 ? -6.974 2.010 -0.946 1.00 83.81 84 VAL A CA 1
ATOM 626 C C . VAL A 1 84 ? -8.243 1.361 -0.425 1.00 83.81 84 VAL A C 1
ATOM 628 O O . VAL A 1 84 ? -8.316 0.150 -0.239 1.00 83.81 84 VAL A O 1
ATOM 631 N N . ARG A 1 85 ? -9.283 2.164 -0.226 1.00 81.81 85 ARG A N 1
ATOM 632 C CA . ARG A 1 85 ? -10.623 1.647 0.046 1.00 81.81 85 ARG A CA 1
ATOM 633 C C . ARG A 1 85 ? -11.298 1.260 -1.269 1.00 81.81 85 ARG A C 1
ATOM 635 O O . ARG A 1 85 ? -11.292 2.049 -2.215 1.00 81.81 85 ARG A O 1
ATOM 642 N N . SER A 1 86 ? -11.887 0.068 -1.327 1.00 75.19 86 SER A N 1
ATOM 643 C CA . SER A 1 86 ? -12.642 -0.377 -2.499 1.00 75.19 86 SER A CA 1
ATOM 644 C C . SER A 1 86 ? -13.874 0.512 -2.721 1.00 75.19 86 SER A C 1
ATOM 646 O O . SER A 1 86 ? -14.645 0.734 -1.782 1.00 75.19 86 SER A O 1
ATOM 648 N N . PRO A 1 87 ? -14.122 0.997 -3.952 1.00 70.81 87 PRO A N 1
ATOM 649 C CA . PRO A 1 87 ? -15.357 1.706 -4.270 1.00 70.81 87 PRO A CA 1
ATOM 650 C C . PRO A 1 87 ? -16.570 0.768 -4.290 1.00 70.81 87 PRO A C 1
ATOM 652 O O . PRO A 1 87 ? -17.690 1.234 -4.102 1.00 70.81 87 PRO A O 1
ATOM 655 N N . SER A 1 88 ? -16.364 -0.541 -4.478 1.00 67.50 88 SER A N 1
ATOM 656 C CA . SER A 1 88 ? -17.442 -1.529 -4.434 1.00 67.50 88 SER A CA 1
ATOM 657 C C . SER A 1 88 ? -17.643 -2.035 -3.011 1.00 67.50 88 SER A C 1
ATOM 659 O O . SER A 1 88 ? -16.645 -2.368 -2.356 1.00 67.50 88 SER A O 1
ATOM 661 N N . PRO A 1 89 ? -18.897 -2.131 -2.544 1.00 69.00 89 PRO A N 1
ATOM 662 C CA . PRO A 1 89 ? -19.200 -2.954 -1.396 1.00 69.00 89 PRO A CA 1
ATOM 663 C C . PRO A 1 89 ? -19.040 -4.448 -1.747 1.00 69.00 89 PRO A C 1
ATOM 665 O O . PRO A 1 89 ? -18.989 -4.784 -2.937 1.00 69.00 89 PRO A O 1
ATOM 668 N N . PHE A 1 90 ? -18.921 -5.317 -0.740 1.00 61.00 90 PHE A N 1
ATOM 669 C CA . PHE A 1 90 ? -19.008 -6.774 -0.918 1.00 61.00 90 PHE A CA 1
ATOM 670 C C . PHE A 1 90 ? -20.389 -7.225 -1.400 1.00 61.00 90 PHE A C 1
ATOM 672 O O . PHE A 1 90 ? -21.394 -6.611 -0.969 1.00 61.00 90 PHE A O 1
#

Sequence (90 aa):
MSTIGTSDKAGGACQGQHWGAPMIYNPNHPTLLRTPGRYGFPNERILPGSASDYITEAVHPGWVLVVTIEDGFVYFGPGPASVVRSPSPF

Radius of gyration: 23.62 Å; chains: 1; bounding box: 69×41×54 Å

Secondary structure (DSSP, 8-state):
-------------------S------TTS-EEEEE--GGGPPEEEEESS-GGGEEEEEEETTEEEEEETT--EEEEEES--EEEE-SS--

pLDDT: mean 70.0, std 17.87, range [36.19, 89.25]

Organism: NCBI:txid363952